Protein AF-T1FLP7-F1 (afdb_monomer_lite)

pLDDT: mean 71.79, std 23.1, range [33.41, 97.56]

Foldseek 3Di:
DPVVVVVQVVVQVVVCVLCVVLVFDWPGKAWDDDDDPDPDDDPDTDIDTDGPPVCVVVQPPCVSDDPPDDDDDDDDPDPPDDDDDDDDDDDDDDDDDDDDDDDDDDDDDDDDDDDDD

Radius of gyration: 30.89 Å; chains: 1; bounding box: 36×58×94 Å

Secondary structure (DSSP, 8-state):
-HHHHHHHHHHHHHHHHHHHHTT---SEEEEEPPPPSSSSPPSS-EEEEE--GGGHHHHH-GGGS-TT-----------S-------------------------------------

Sequence (117 aa):
MTKLFSALRLWGTMIVKHCESKGIKVITCLPVSKKNDTDDPPSFTSFRLCVPAAEFNKVMSPSNWPSSVLIREWIFNKNDKTINNINNQSSNKQPDGATMNKNTDDNFNLNIDPNHG

Organism: Helobdella robusta (NCBI:txid6412)

Structure (mmCIF, N/CA/C/O backbone):
data_AF-T1FLP7-F1
#
_entry.id   AF-T1FLP7-F1
#
loop_
_atom_site.group_PDB
_atom_site.id
_atom_site.type_symbol
_atom_site.label_atom_id
_atom_site.label_alt_id
_atom_site.label_comp_id
_atom_site.label_asym_id
_atom_site.label_entity_id
_atom_site.label_seq_id
_atom_site.pdbx_PDB_ins_code
_atom_site.Cartn_x
_atom_site.Cartn_y
_atom_site.Cartn_z
_atom_site.occupancy
_atom_site.B_iso_or_equiv
_atom_site.auth_seq_id
_atom_site.auth_comp_id
_atom_site.auth_asym_id
_atom_site.auth_atom_id
_atom_site.pdbx_PDB_model_num
ATOM 1 N N . MET A 1 1 ? 16.845 11.082 -17.513 1.00 55.34 1 MET A N 1
ATOM 2 C CA . MET A 1 1 ? 16.648 10.784 -16.073 1.00 55.34 1 MET A CA 1
ATOM 3 C C . MET A 1 1 ? 15.236 11.111 -15.553 1.00 55.34 1 MET A C 1
ATOM 5 O O . MET A 1 1 ? 14.771 10.449 -14.640 1.00 55.34 1 MET A O 1
ATOM 9 N N . THR A 1 2 ? 14.498 12.055 -16.146 1.00 60.50 2 THR A N 1
ATOM 10 C CA . THR A 1 2 ? 13.202 12.575 -15.641 1.00 60.50 2 THR A CA 1
ATOM 11 C C . THR A 1 2 ? 12.013 11.598 -15.695 1.00 60.50 2 THR A C 1
ATOM 13 O O . THR A 1 2 ? 11.098 11.684 -14.876 1.00 60.50 2 THR A O 1
ATOM 16 N N . LYS A 1 3 ? 12.013 10.648 -16.641 1.00 62.34 3 LYS A N 1
ATOM 17 C CA . LYS A 1 3 ? 10.902 9.694 -16.845 1.00 62.34 3 LYS A CA 1
ATOM 18 C C . LYS A 1 3 ? 10.782 8.644 -15.729 1.00 62.34 3 LYS A C 1
ATOM 20 O O . LYS A 1 3 ? 9.679 8.264 -15.360 1.00 62.34 3 LYS A O 1
ATOM 25 N N . LEU A 1 4 ? 11.904 8.217 -15.145 1.00 62.25 4 LEU A N 1
ATOM 26 C CA . LEU A 1 4 ? 11.903 7.229 -14.061 1.00 62.25 4 LEU A CA 1
ATOM 27 C C . LEU A 1 4 ? 11.385 7.835 -12.749 1.00 62.25 4 LEU A C 1
ATOM 29 O O . LEU A 1 4 ? 10.531 7.253 -12.088 1.00 62.25 4 LEU A O 1
ATOM 33 N N . PHE A 1 5 ? 11.844 9.043 -12.408 1.00 62.94 5 PHE A N 1
ATOM 34 C CA . PHE A 1 5 ? 11.380 9.753 -11.213 1.00 62.94 5 PHE A CA 1
ATO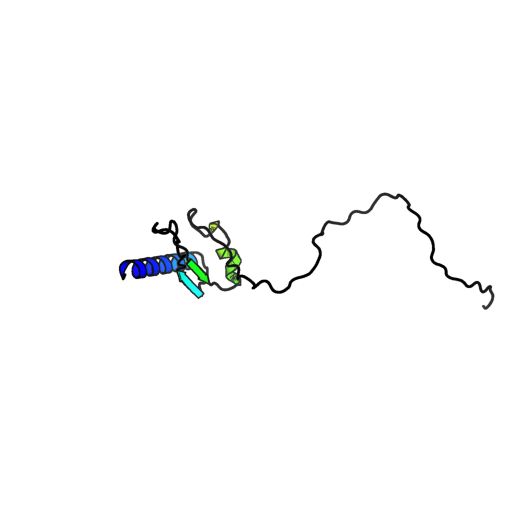M 35 C C . PHE A 1 5 ? 9.889 10.098 -11.275 1.00 62.94 5 PHE A C 1
ATOM 37 O O . PHE A 1 5 ? 9.196 10.012 -10.263 1.00 62.94 5 PHE A O 1
ATOM 44 N N . SER A 1 6 ? 9.377 10.448 -12.458 1.00 66.31 6 SER A N 1
ATOM 45 C CA . SER A 1 6 ? 7.941 10.683 -12.648 1.00 66.31 6 SER A CA 1
ATOM 46 C C . SER A 1 6 ? 7.123 9.394 -12.514 1.00 66.31 6 SER A C 1
ATOM 48 O O . SER A 1 6 ? 6.118 9.408 -11.808 1.00 66.31 6 SER A O 1
ATOM 50 N N . ALA A 1 7 ? 7.572 8.270 -13.083 1.00 71.81 7 ALA A N 1
ATOM 51 C CA . ALA A 1 7 ? 6.895 6.978 -12.932 1.00 71.81 7 ALA A CA 1
ATOM 52 C C . ALA A 1 7 ? 6.855 6.488 -11.470 1.00 71.81 7 ALA A C 1
ATOM 54 O O . ALA A 1 7 ? 5.786 6.145 -10.966 1.00 71.81 7 ALA A O 1
ATOM 55 N N . LEU A 1 8 ? 7.987 6.536 -10.753 1.00 79.19 8 LEU A N 1
ATOM 56 C CA . LEU A 1 8 ? 8.053 6.154 -9.335 1.00 79.19 8 LEU A CA 1
ATOM 57 C C . LEU A 1 8 ? 7.145 7.027 -8.462 1.00 79.19 8 LEU A C 1
ATOM 59 O O . LEU A 1 8 ? 6.490 6.525 -7.547 1.00 79.19 8 LEU A O 1
ATOM 63 N N . ARG A 1 9 ? 7.072 8.330 -8.766 1.00 79.56 9 ARG A N 1
ATOM 64 C CA . ARG A 1 9 ? 6.166 9.256 -8.082 1.00 79.56 9 ARG A CA 1
ATOM 65 C C . ARG A 1 9 ? 4.704 8.882 -8.312 1.00 79.56 9 ARG A C 1
ATOM 67 O O . ARG A 1 9 ? 3.938 8.862 -7.354 1.00 79.56 9 ARG A O 1
ATOM 74 N N . LEU A 1 10 ? 4.315 8.568 -9.548 1.00 85.88 10 LEU A N 1
ATOM 75 C CA . LEU A 1 10 ? 2.942 8.166 -9.865 1.00 85.88 10 LEU A CA 1
ATOM 76 C C . LEU A 1 10 ? 2.556 6.869 -9.146 1.00 85.88 10 LEU A C 1
ATOM 78 O O . LEU A 1 10 ? 1.520 6.824 -8.485 1.00 85.88 10 LEU A O 1
ATOM 82 N N . TRP A 1 11 ? 3.408 5.848 -9.187 1.00 86.75 11 TRP A N 1
ATOM 83 C CA . TRP A 1 11 ? 3.147 4.582 -8.499 1.00 86.75 11 TRP A CA 1
ATOM 84 C C . TRP A 1 11 ? 3.032 4.734 -6.981 1.00 86.75 11 TRP A C 1
ATOM 86 O O . TRP A 1 11 ? 2.113 4.168 -6.390 1.00 86.75 11 TRP A O 1
ATOM 96 N N . GLY A 1 12 ? 3.870 5.568 -6.355 1.00 90.69 12 GLY A N 1
ATOM 97 C CA . GLY A 1 12 ? 3.726 5.891 -4.933 1.00 90.69 12 GLY A CA 1
ATOM 98 C C . GLY A 1 12 ? 2.340 6.459 -4.606 1.00 90.69 12 GLY A C 1
ATOM 99 O O . GLY A 1 12 ? 1.697 6.017 -3.657 1.00 90.69 12 GLY A O 1
ATOM 100 N N . THR A 1 13 ? 1.818 7.374 -5.435 1.00 92.50 13 THR A N 1
ATOM 101 C CA . THR A 1 13 ? 0.466 7.926 -5.224 1.00 92.50 13 THR A CA 1
ATOM 102 C C . THR A 1 13 ? -0.643 6.888 -5.399 1.00 92.50 13 THR A 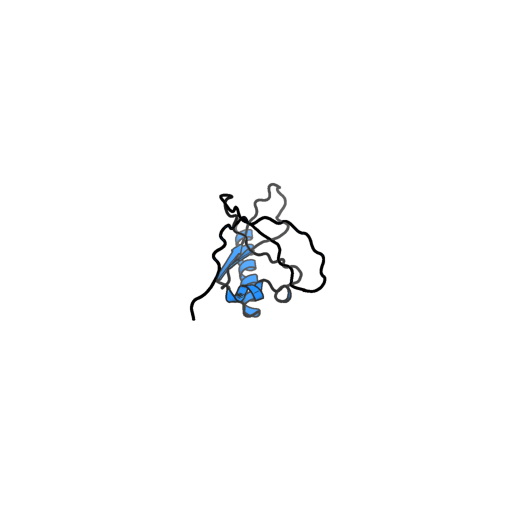C 1
ATOM 104 O O . THR A 1 13 ? -1.646 6.952 -4.693 1.00 92.50 13 THR A O 1
ATOM 107 N N . MET A 1 14 ? -0.471 5.912 -6.299 1.00 94.19 14 MET A N 1
ATOM 108 C CA . MET A 1 14 ? -1.441 4.828 -6.488 1.00 94.19 14 MET A CA 1
ATOM 109 C C . MET A 1 14 ? -1.509 3.916 -5.262 1.00 94.19 14 MET A C 1
ATOM 111 O O . MET A 1 14 ? -2.603 3.565 -4.829 1.00 94.19 14 MET A O 1
ATOM 115 N N . ILE A 1 15 ? -0.358 3.584 -4.670 1.00 95.06 15 ILE A N 1
ATOM 116 C CA . ILE A 1 15 ? -0.290 2.769 -3.450 1.00 95.06 15 ILE A CA 1
ATOM 117 C C . ILE A 1 15 ? -0.970 3.490 -2.281 1.00 95.06 15 ILE A C 1
ATOM 119 O O . ILE A 1 15 ? -1.754 2.874 -1.559 1.00 95.06 15 ILE A O 1
ATOM 123 N N . VAL A 1 16 ? -0.714 4.793 -2.111 1.00 96.38 16 VAL A N 1
ATOM 124 C CA . VAL A 1 16 ? -1.343 5.598 -1.048 1.00 96.38 16 VAL A CA 1
ATOM 125 C C . VAL A 1 16 ? -2.863 5.634 -1.214 1.00 96.38 16 VAL A C 1
ATOM 127 O O . VAL A 1 16 ? -3.576 5.277 -0.281 1.00 96.38 16 VAL A O 1
ATOM 130 N N . LYS A 1 17 ? -3.364 5.955 -2.415 1.00 96.62 17 LYS A N 1
ATOM 131 C CA . LYS A 1 17 ? -4.809 5.970 -2.703 1.00 96.62 17 LYS A CA 1
ATOM 132 C C . LYS A 1 17 ? -5.469 4.611 -2.470 1.00 96.62 17 LYS A C 1
ATOM 134 O O . LYS A 1 17 ? -6.582 4.539 -1.954 1.00 96.62 17 LYS A O 1
ATOM 139 N N . HIS A 1 18 ? -4.784 3.526 -2.837 1.00 96.44 18 HIS A N 1
ATOM 140 C CA . HIS A 1 18 ? -5.261 2.170 -2.572 1.00 96.44 18 HIS A CA 1
ATOM 141 C C . HIS A 1 18 ? -5.408 1.916 -1.068 1.00 96.44 18 HIS A C 1
ATOM 143 O O . HIS A 1 18 ? -6.467 1.472 -0.629 1.00 96.44 18 HIS A O 1
ATOM 149 N N . CYS A 1 19 ? -4.397 2.263 -0.267 1.00 96.62 19 CYS A N 1
ATOM 150 C CA . CYS A 1 19 ? -4.457 2.135 1.193 1.00 96.62 19 CYS A CA 1
ATOM 151 C C . CYS A 1 19 ? -5.617 2.949 1.787 1.00 96.62 19 CYS A C 1
ATOM 153 O O . CYS A 1 19 ? -6.402 2.422 2.576 1.00 96.62 19 CYS A O 1
ATOM 155 N N . GLU A 1 20 ? -5.781 4.200 1.358 1.00 96.06 20 GLU A N 1
ATOM 156 C CA . GLU A 1 20 ? -6.871 5.073 1.809 1.00 96.06 20 GLU A CA 1
ATOM 157 C C . GLU A 1 20 ? -8.249 4.478 1.487 1.00 96.06 20 GLU A C 1
ATOM 159 O O . GLU A 1 20 ? -9.124 4.461 2.352 1.00 96.06 20 GLU A O 1
ATOM 164 N N . SER A 1 21 ? -8.424 3.886 0.298 1.00 96.88 21 SER A N 1
ATOM 165 C CA . SER A 1 21 ? -9.670 3.201 -0.089 1.00 96.88 21 SER A CA 1
ATOM 166 C C . SER A 1 21 ? -10.011 1.989 0.791 1.00 96.88 21 SER A C 1
ATOM 168 O O . SER A 1 21 ? -11.165 1.570 0.860 1.00 96.88 21 SER A O 1
ATOM 170 N N . LYS A 1 22 ? -9.011 1.426 1.482 1.00 96.00 22 LYS A N 1
ATOM 171 C CA . LYS A 1 22 ? -9.152 0.325 2.445 1.00 96.00 22 LYS A CA 1
ATOM 172 C C . LYS A 1 22 ? -9.231 0.810 3.896 1.00 96.00 22 LYS A C 1
ATOM 174 O O . LYS A 1 22 ? -9.228 -0.010 4.811 1.00 96.00 22 LYS A O 1
ATOM 179 N N . GLY A 1 23 ? -9.284 2.124 4.123 1.00 96.31 23 GLY A N 1
ATOM 180 C CA . GLY A 1 23 ? -9.277 2.707 5.464 1.00 96.31 23 GLY A CA 1
ATOM 181 C C . GLY A 1 23 ? -7.954 2.486 6.204 1.00 96.31 23 GLY A C 1
ATOM 182 O O . GLY A 1 23 ? -7.962 2.322 7.425 1.00 96.31 23 GLY A O 1
ATOM 183 N N . ILE A 1 24 ? -6.838 2.431 5.469 1.00 97.50 24 ILE A N 1
ATOM 184 C CA . ILE A 1 24 ? -5.477 2.311 6.000 1.00 97.50 24 ILE A CA 1
ATOM 185 C C . ILE A 1 24 ? -4.816 3.686 5.938 1.00 97.50 24 ILE A C 1
ATOM 187 O O . ILE A 1 24 ? -4.599 4.242 4.860 1.00 97.50 24 ILE A O 1
ATOM 191 N N . LYS A 1 25 ? -4.446 4.227 7.101 1.00 97.12 25 LYS A N 1
ATOM 192 C CA . LYS A 1 25 ? -3.703 5.488 7.183 1.00 97.12 25 LYS A CA 1
ATOM 193 C C . LYS A 1 25 ? -2.230 5.273 6.830 1.00 97.12 25 LYS A C 1
ATOM 195 O O . LYS A 1 25 ? -1.553 4.451 7.444 1.00 97.12 25 LYS A O 1
ATOM 200 N N . VAL A 1 26 ? -1.711 6.069 5.897 1.00 97.06 26 VAL A N 1
ATOM 201 C CA . VAL A 1 26 ? -0.302 6.037 5.477 1.00 97.06 26 VAL A CA 1
ATOM 202 C C . VAL A 1 26 ? 0.451 7.245 6.036 1.00 97.06 26 VAL A C 1
ATOM 204 O O . VAL A 1 26 ? -0.051 8.363 6.005 1.00 97.06 26 VAL A O 1
ATOM 207 N N . ILE A 1 27 ? 1.662 7.020 6.554 1.00 97.06 27 ILE A N 1
ATOM 208 C CA . ILE A 1 27 ? 2.595 8.072 6.987 1.00 97.06 27 ILE A CA 1
ATOM 209 C C . ILE A 1 27 ? 3.500 8.459 5.814 1.00 97.06 27 ILE A C 1
ATOM 211 O O . ILE A 1 27 ? 3.585 9.628 5.453 1.00 97.06 27 ILE A O 1
ATOM 215 N N . THR A 1 28 ? 4.171 7.476 5.201 1.00 95.81 28 THR A N 1
ATOM 216 C CA . THR A 1 28 ? 4.990 7.680 3.994 1.00 95.81 28 THR A CA 1
ATOM 217 C C . THR A 1 28 ? 4.948 6.461 3.072 1.00 95.81 28 THR A C 1
ATOM 219 O O . THR A 1 28 ? 4.751 5.332 3.519 1.00 95.81 28 THR A O 1
ATOM 222 N N . CYS A 1 29 ? 5.158 6.692 1.775 1.00 95.25 29 CYS A N 1
ATOM 223 C CA . CYS A 1 29 ? 5.365 5.657 0.765 1.00 95.25 29 CYS A CA 1
ATOM 224 C C . CYS A 1 29 ? 6.557 6.073 -0.101 1.00 95.25 29 CYS A C 1
ATOM 226 O O . CYS A 1 29 ? 6.495 7.091 -0.791 1.00 95.25 29 CYS A O 1
ATOM 228 N N . LEU A 1 30 ? 7.660 5.329 -0.021 1.00 91.88 30 LEU A N 1
ATOM 229 C CA . LEU A 1 30 ? 8.917 5.684 -0.682 1.00 91.88 30 LEU A CA 1
ATOM 230 C C . LEU A 1 30 ? 9.374 4.552 -1.602 1.00 91.88 30 LEU A C 1
ATOM 232 O O . LEU A 1 30 ? 9.360 3.398 -1.171 1.00 91.88 30 LEU A O 1
ATOM 236 N N . PRO A 1 31 ? 9.794 4.839 -2.845 1.00 90.38 31 PRO A N 1
ATOM 237 C CA . PRO A 1 31 ? 10.343 3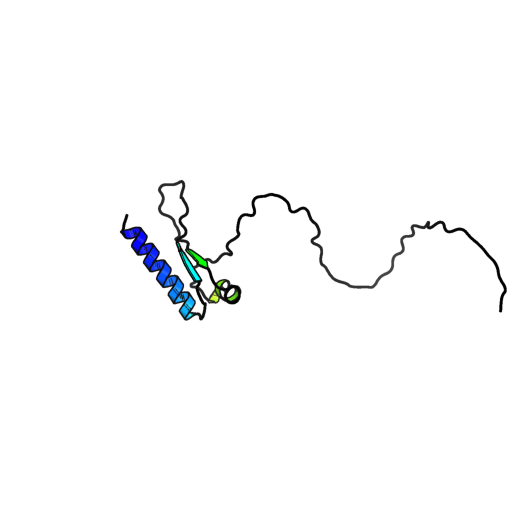.812 -3.719 1.00 90.38 31 PRO A CA 1
ATOM 238 C C . PRO A 1 31 ? 11.634 3.240 -3.123 1.00 90.38 31 PRO A C 1
ATOM 240 O O . PRO A 1 31 ? 12.445 3.965 -2.546 1.00 90.38 31 PRO A O 1
ATOM 243 N N . VAL A 1 32 ? 11.823 1.932 -3.278 1.00 86.88 32 VAL A N 1
ATOM 244 C CA . VAL A 1 32 ? 13.037 1.220 -2.878 1.00 86.88 32 VAL A CA 1
ATOM 245 C C . VAL A 1 32 ? 13.741 0.748 -4.138 1.00 86.88 32 VAL A C 1
ATOM 247 O O . VAL A 1 32 ? 13.244 -0.126 -4.848 1.00 86.88 32 VAL A O 1
ATOM 250 N N . SER A 1 33 ? 14.915 1.314 -4.395 1.00 76.06 33 SER A N 1
ATOM 251 C CA . SER A 1 33 ? 15.802 0.840 -5.451 1.00 76.06 33 SER A CA 1
ATOM 252 C C . SER A 1 33 ? 16.698 -0.257 -4.895 1.00 76.06 33 SER A C 1
ATOM 254 O O . SER A 1 33 ? 17.414 -0.039 -3.917 1.00 76.06 33 SER A O 1
ATOM 256 N N . LYS A 1 34 ? 16.696 -1.425 -5.535 1.00 69.50 34 LYS A N 1
ATOM 257 C CA . LYS A 1 34 ? 17.798 -2.375 -5.395 1.00 69.50 34 LYS A CA 1
ATOM 258 C C . LYS A 1 34 ? 18.822 -2.049 -6.474 1.00 69.50 34 LYS A C 1
ATOM 260 O O . LYS A 1 34 ? 18.442 -1.782 -7.611 1.00 69.50 34 LYS A O 1
ATOM 265 N N . LYS A 1 35 ? 20.104 -2.023 -6.109 1.00 63.94 35 LYS A N 1
ATOM 266 C CA . LYS A 1 35 ? 21.160 -2.108 -7.117 1.00 63.94 35 LYS A CA 1
ATOM 267 C C . LYS A 1 35 ? 21.083 -3.525 -7.673 1.00 63.94 35 LYS A C 1
ATOM 269 O O . LYS A 1 35 ? 21.210 -4.473 -6.904 1.00 63.94 35 LYS A O 1
ATOM 274 N N . ASN A 1 36 ? 20.778 -3.650 -8.956 1.00 62.25 36 ASN A N 1
ATOM 275 C CA . ASN A 1 36 ? 21.019 -4.895 -9.662 1.00 62.25 36 ASN A CA 1
ATOM 276 C C . ASN A 1 36 ? 22.504 -4.882 -10.029 1.00 62.25 36 ASN A C 1
ATOM 278 O O . ASN A 1 36 ? 22.987 -3.875 -10.546 1.00 62.25 36 ASN A O 1
ATOM 282 N N . ASP A 1 37 ? 23.220 -5.964 -9.733 1.00 65.12 37 ASP A N 1
ATOM 283 C CA . ASP A 1 37 ? 24.608 -6.134 -10.187 1.00 65.12 37 ASP A CA 1
ATOM 284 C C . ASP A 1 37 ? 24.673 -6.500 -11.685 1.00 65.12 37 ASP A C 1
ATOM 286 O O . ASP A 1 37 ? 25.753 -6.599 -12.262 1.00 65.12 37 ASP A O 1
ATOM 290 N N . THR A 1 38 ? 23.512 -6.675 -12.325 1.00 67.88 38 THR A N 1
ATOM 291 C CA . THR A 1 38 ? 23.339 -6.897 -13.762 1.00 67.88 38 THR A CA 1
ATOM 292 C C . THR A 1 38 ? 22.660 -5.692 -14.420 1.00 67.88 38 THR A C 1
ATOM 294 O O . THR A 1 38 ? 21.824 -5.031 -13.801 1.00 67.88 38 THR A O 1
ATOM 297 N N . ASP A 1 39 ? 22.976 -5.429 -15.694 1.00 67.06 39 ASP A N 1
ATOM 298 C CA . ASP A 1 39 ? 22.339 -4.385 -16.526 1.00 67.06 39 ASP A CA 1
ATOM 299 C C . ASP A 1 39 ? 20.850 -4.667 -16.833 1.00 67.06 39 ASP A C 1
ATOM 301 O O . ASP A 1 39 ? 20.190 -3.908 -17.551 1.00 67.06 39 ASP A O 1
ATOM 305 N N . ASP A 1 40 ? 20.290 -5.743 -16.278 1.00 64.94 40 ASP A N 1
ATOM 306 C CA . ASP A 1 40 ? 18.894 -6.094 -16.468 1.00 64.94 40 ASP A CA 1
ATOM 307 C C . ASP A 1 40 ? 17.971 -5.109 -15.734 1.00 64.94 40 ASP A C 1
ATOM 309 O O . ASP A 1 40 ? 18.168 -4.797 -14.546 1.00 64.94 40 ASP A O 1
ATOM 313 N N . PRO A 1 41 ? 16.900 -4.641 -16.400 1.00 61.38 41 PRO A N 1
ATOM 314 C CA . PRO A 1 41 ? 15.897 -3.825 -15.746 1.00 61.38 41 PRO A CA 1
ATOM 315 C C . PRO A 1 41 ? 15.281 -4.592 -14.564 1.00 61.38 41 PRO A C 1
ATOM 317 O O . PRO A 1 41 ? 15.042 -5.799 -14.654 1.00 61.38 41 PRO A O 1
ATOM 320 N N . PRO A 1 42 ? 15.000 -3.914 -13.436 1.00 64.44 42 PRO A N 1
ATOM 321 C CA . PRO A 1 42 ? 14.441 -4.569 -12.264 1.00 64.44 42 PRO A CA 1
ATOM 322 C C . PRO A 1 42 ? 13.102 -5.227 -12.604 1.00 64.44 42 PRO A C 1
ATOM 324 O O . PRO A 1 42 ? 12.174 -4.572 -13.075 1.00 64.44 42 PRO A O 1
ATOM 327 N N . SER A 1 43 ? 12.999 -6.525 -12.314 1.00 67.81 43 SER A N 1
ATOM 328 C CA . SER A 1 43 ? 11.804 -7.339 -12.566 1.00 67.81 43 SER A CA 1
ATOM 329 C C . SER A 1 43 ? 10.588 -6.902 -11.746 1.00 67.81 43 SER A C 1
ATOM 331 O O . SER A 1 43 ? 9.452 -7.162 -12.134 1.00 67.81 43 SER A O 1
ATOM 333 N N . PHE A 1 44 ? 10.809 -6.198 -10.632 1.00 70.38 44 PHE A N 1
ATOM 334 C CA . PHE A 1 44 ? 9.755 -5.682 -9.765 1.00 70.38 44 PHE A CA 1
ATOM 335 C C . PHE A 1 44 ? 10.112 -4.302 -9.231 1.00 70.38 44 PHE A C 1
ATOM 337 O O . PHE A 1 44 ? 11.262 -4.025 -8.889 1.00 70.38 44 PHE A O 1
ATOM 344 N N . THR A 1 45 ? 9.095 -3.458 -9.063 1.00 84.81 45 THR A N 1
ATOM 345 C CA . THR A 1 45 ? 9.246 -2.205 -8.318 1.00 84.81 45 THR A CA 1
ATOM 346 C C . THR A 1 45 ? 8.814 -2.412 -6.876 1.00 84.81 45 THR A C 1
ATOM 348 O O . THR A 1 45 ? 7.741 -2.947 -6.616 1.00 84.81 45 THR A O 1
ATOM 351 N N . SER A 1 46 ? 9.657 -2.000 -5.932 1.00 89.44 46 SER A N 1
ATOM 352 C CA . SER A 1 46 ? 9.393 -2.117 -4.497 1.00 89.44 46 SER A CA 1
ATOM 353 C C . SER A 1 46 ? 9.174 -0.745 -3.868 1.00 89.44 46 SER A C 1
ATOM 355 O O . SER A 1 46 ? 9.791 0.238 -4.275 1.00 89.44 46 SER A O 1
ATOM 357 N N . PHE A 1 47 ? 8.327 -0.688 -2.843 1.00 93.62 47 PHE A N 1
ATOM 358 C CA . PHE A 1 47 ? 8.070 0.518 -2.059 1.00 93.62 47 PHE A CA 1
ATOM 359 C C . PHE A 1 47 ? 8.124 0.191 -0.568 1.00 93.62 47 PHE A C 1
ATOM 361 O O . PHE A 1 47 ? 7.657 -0.861 -0.137 1.00 93.62 47 PHE A O 1
ATOM 368 N N . ARG A 1 48 ? 8.670 1.113 0.227 1.00 94.19 48 ARG A N 1
ATOM 369 C CA . ARG A 1 48 ? 8.574 1.093 1.683 1.00 94.19 48 ARG A CA 1
ATOM 370 C C . ARG A 1 48 ? 7.347 1.891 2.088 1.00 94.19 48 ARG A C 1
ATOM 372 O O . ARG A 1 48 ? 7.291 3.099 1.855 1.00 94.19 48 ARG A O 1
ATOM 379 N N . LEU A 1 49 ? 6.389 1.206 2.697 1.00 96.00 49 LEU A N 1
ATOM 380 C CA . LEU A 1 49 ? 5.182 1.801 3.249 1.00 96.00 49 LEU A CA 1
ATOM 381 C C . LEU A 1 49 ? 5.340 1.937 4.766 1.00 96.00 49 LEU A C 1
ATOM 383 O O . LEU A 1 49 ? 5.569 0.947 5.456 1.00 96.00 49 LEU A O 1
ATOM 387 N N . CYS A 1 50 ? 5.224 3.153 5.289 1.00 96.12 50 CYS A N 1
ATOM 388 C CA . CYS A 1 50 ? 5.185 3.408 6.725 1.00 96.12 50 CYS A CA 1
ATOM 389 C C . CYS A 1 50 ? 3.748 3.737 7.128 1.00 96.12 50 CYS A C 1
ATOM 391 O O . CYS A 1 50 ? 3.145 4.653 6.566 1.00 96.12 50 CYS A O 1
ATOM 393 N N . VAL A 1 51 ? 3.219 3.019 8.115 1.00 96.88 51 VAL A N 1
ATOM 394 C CA . VAL A 1 51 ? 1.855 3.179 8.640 1.00 96.88 51 VAL A CA 1
ATOM 395 C C . VAL A 1 51 ? 1.882 3.249 10.170 1.00 96.88 51 VAL A C 1
ATOM 397 O O . VAL A 1 51 ? 2.865 2.813 10.775 1.00 96.88 51 VAL A O 1
ATOM 400 N N . PRO A 1 52 ? 0.836 3.780 10.828 1.00 97.56 52 PRO A N 1
ATOM 401 C CA . PRO A 1 52 ? 0.676 3.631 12.271 1.00 97.56 52 PRO A CA 1
ATOM 402 C C . PRO A 1 52 ? 0.606 2.150 12.666 1.00 97.56 52 PRO A C 1
ATOM 404 O O . PRO A 1 52 ? 0.041 1.343 11.930 1.00 97.56 52 PRO A O 1
ATOM 407 N N . ALA A 1 53 ? 1.103 1.797 13.854 1.00 95.88 53 ALA A N 1
ATOM 408 C CA . ALA A 1 53 ? 1.120 0.406 14.328 1.00 95.88 53 ALA A CA 1
ATOM 409 C C . ALA A 1 53 ? -0.273 -0.257 14.323 1.00 95.88 53 ALA A C 1
ATOM 411 O O . ALA A 1 53 ? -0.394 -1.434 13.996 1.00 95.88 53 ALA A O 1
ATOM 412 N N . ALA A 1 54 ? -1.331 0.513 14.600 1.00 97.50 54 ALA A N 1
ATOM 413 C CA . ALA A 1 54 ? -2.716 0.036 14.569 1.00 97.50 54 ALA A CA 1
ATOM 414 C C . ALA A 1 54 ? -3.169 -0.471 13.183 1.00 97.50 54 ALA A C 1
ATOM 416 O O . ALA A 1 54 ? -4.083 -1.286 13.089 1.00 97.50 54 ALA A O 1
ATOM 417 N N . GLU A 1 55 ? -2.525 -0.016 12.106 1.00 97.06 55 GLU A N 1
ATOM 418 C CA . GLU A 1 55 ? -2.855 -0.399 10.731 1.00 97.06 55 GLU A CA 1
ATOM 419 C C . GLU A 1 55 ? -2.063 -1.619 10.238 1.00 97.06 55 GLU A C 1
ATOM 421 O O . GLU A 1 55 ? -2.354 -2.146 9.164 1.00 97.06 55 GLU A O 1
ATOM 426 N N . PHE A 1 56 ? -1.082 -2.101 11.013 1.00 95.06 56 PHE A N 1
ATOM 427 C CA . PHE A 1 56 ? -0.175 -3.179 10.608 1.00 95.06 56 PHE A CA 1
ATOM 428 C C . PHE A 1 56 ? -0.923 -4.436 10.149 1.00 95.06 56 PHE A C 1
ATOM 430 O O . PHE A 1 56 ? -0.692 -4.925 9.045 1.00 95.06 56 PHE A O 1
ATOM 437 N N . ASN A 1 57 ? -1.880 -4.912 10.949 1.00 96.25 57 ASN A N 1
ATOM 438 C CA . ASN A 1 57 ? -2.649 -6.119 10.630 1.00 96.25 57 ASN A CA 1
ATOM 439 C C . ASN A 1 57 ? -3.469 -5.962 9.342 1.00 96.25 57 ASN A C 1
ATOM 441 O O . ASN A 1 57 ? -3.599 -6.911 8.571 1.00 96.25 57 ASN A O 1
ATOM 445 N N . LYS A 1 58 ? -3.989 -4.758 9.064 1.00 96.50 58 LYS A N 1
ATOM 446 C CA . LYS A 1 58 ? -4.708 -4.494 7.811 1.00 96.50 58 LYS A CA 1
ATOM 447 C C . LYS A 1 58 ? -3.754 -4.496 6.622 1.00 96.50 58 LYS A C 1
ATOM 449 O O . LYS A 1 58 ? -4.087 -5.074 5.592 1.00 96.50 58 LYS A O 1
ATOM 454 N N . VAL A 1 59 ? -2.578 -3.884 6.758 1.00 96.50 59 VAL A N 1
ATOM 455 C CA . VAL A 1 59 ? -1.554 -3.884 5.702 1.00 96.50 59 VAL A CA 1
ATOM 456 C C . VAL A 1 59 ? -1.076 -5.301 5.404 1.00 96.50 59 VAL A C 1
ATOM 458 O O . VAL A 1 59 ? -0.950 -5.647 4.235 1.00 96.50 59 VAL A O 1
ATOM 461 N N . MET A 1 60 ? -0.864 -6.127 6.429 1.00 96.00 60 MET A N 1
ATOM 462 C CA . MET A 1 60 ? -0.401 -7.509 6.268 1.00 96.00 60 MET A CA 1
ATOM 463 C C . MET A 1 60 ? -1.483 -8.473 5.774 1.00 96.00 60 MET A C 1
ATOM 465 O O . MET A 1 60 ? -1.144 -9.565 5.325 1.00 96.00 60 MET A O 1
ATOM 469 N N . SER A 1 61 ? -2.765 -8.095 5.820 1.00 95.62 61 SER A N 1
ATOM 470 C CA . SER A 1 61 ? -3.848 -8.938 5.310 1.00 95.62 61 SER A CA 1
ATOM 471 C C . SER A 1 61 ? -3.810 -9.011 3.777 1.00 95.62 61 SER A C 1
ATOM 473 O O . SER A 1 61 ? -4.072 -7.996 3.121 1.00 95.62 61 SER A O 1
ATOM 475 N N . PRO A 1 62 ? -3.570 -10.191 3.167 1.00 93.81 62 PRO A N 1
ATOM 476 C CA . PRO A 1 62 ? -3.464 -10.318 1.711 1.00 93.81 62 PRO A CA 1
ATOM 477 C C . PRO A 1 62 ? -4.735 -9.890 0.968 1.00 93.81 62 PRO A C 1
ATOM 479 O O . PRO A 1 62 ? -4.660 -9.382 -0.145 1.00 93.81 62 PRO A O 1
ATOM 482 N N . SER A 1 63 ? -5.907 -10.024 1.599 1.00 94.69 63 SER A N 1
ATOM 483 C CA . SER A 1 63 ? -7.202 -9.646 1.014 1.00 94.69 63 SER A CA 1
ATOM 484 C C . SER A 1 63 ? -7.345 -8.145 0.741 1.00 94.69 63 SER A C 1
ATOM 486 O O . SER A 1 63 ? -8.218 -7.731 -0.022 1.00 94.69 63 SER A O 1
ATOM 488 N N . ASN A 1 64 ? -6.515 -7.312 1.374 1.00 95.50 64 ASN A N 1
ATOM 489 C CA . ASN A 1 64 ? -6.523 -5.872 1.150 1.00 95.50 64 ASN A CA 1
ATOM 490 C C . ASN A 1 64 ? -5.751 -5.468 -0.104 1.00 95.50 64 ASN A C 1
ATOM 492 O O . ASN A 1 64 ? -5.781 -4.290 -0.454 1.00 95.50 64 ASN A O 1
ATOM 496 N N . TRP A 1 65 ? -5.118 -6.410 -0.807 1.00 95.12 65 TRP A N 1
ATOM 497 C CA . TRP A 1 65 ? -4.215 -6.131 -1.916 1.00 95.12 65 TRP A CA 1
ATOM 498 C C . TRP A 1 65 ? -4.562 -6.925 -3.177 1.00 95.12 65 TRP A C 1
ATOM 500 O O . TRP A 1 65 ? -5.140 -8.008 -3.093 1.00 95.12 65 TRP A O 1
ATOM 510 N N . PRO A 1 66 ? -4.221 -6.401 -4.368 1.00 93.50 66 PRO A N 1
ATOM 511 C CA . PRO A 1 66 ? -4.270 -7.184 -5.597 1.00 93.50 66 PRO A CA 1
ATOM 512 C C . PRO A 1 66 ? -3.365 -8.420 -5.507 1.00 93.50 66 PRO A C 1
ATOM 514 O O . PRO A 1 66 ? -2.304 -8.368 -4.889 1.00 93.50 66 PRO A O 1
ATOM 517 N N . SER A 1 67 ? -3.730 -9.502 -6.199 1.00 92.88 67 SER A N 1
ATOM 518 C CA . SER A 1 67 ? -2.994 -10.779 -6.180 1.00 92.88 67 SER A CA 1
ATOM 519 C C . SER A 1 67 ? -1.540 -10.683 -6.658 1.00 92.88 67 SER A C 1
ATOM 521 O O . SER A 1 67 ? -0.718 -11.525 -6.311 1.00 92.88 67 SER A O 1
ATOM 523 N N . SER A 1 68 ? -1.203 -9.655 -7.439 1.00 90.69 68 SER A N 1
ATOM 524 C CA . SER A 1 68 ? 0.153 -9.392 -7.926 1.00 90.69 68 SER A CA 1
ATOM 525 C C . SER A 1 68 ? 1.046 -8.658 -6.917 1.00 90.69 68 SER A C 1
ATOM 527 O O . SER A 1 68 ? 2.210 -8.393 -7.219 1.00 90.69 68 SER A O 1
ATOM 529 N N . VAL A 1 69 ? 0.519 -8.263 -5.753 1.00 92.12 69 VAL A N 1
ATOM 530 C CA . VAL A 1 69 ? 1.263 -7.518 -4.731 1.00 92.12 69 VAL A CA 1
ATOM 531 C C . VAL A 1 69 ? 1.760 -8.471 -3.652 1.00 92.12 69 VAL A C 1
ATOM 533 O O . VAL A 1 69 ? 0.990 -9.192 -3.026 1.00 92.12 69 VAL A O 1
ATOM 536 N N . LEU A 1 70 ? 3.067 -8.425 -3.400 1.00 92.31 70 LEU A N 1
ATOM 537 C CA . LEU A 1 70 ? 3.702 -9.127 -2.292 1.00 92.31 70 LEU A CA 1
ATOM 538 C C . LEU A 1 70 ? 4.021 -8.142 -1.172 1.00 92.31 70 LEU A C 1
ATOM 540 O O . LEU A 1 70 ? 4.607 -7.086 -1.416 1.00 92.31 70 LEU A O 1
ATOM 544 N N . ILE A 1 71 ? 3.688 -8.520 0.060 1.00 93.94 71 ILE A N 1
ATOM 545 C CA . ILE A 1 71 ? 3.913 -7.703 1.256 1.00 93.94 71 ILE A CA 1
ATOM 546 C C . ILE A 1 71 ? 4.792 -8.469 2.210 1.00 93.94 71 ILE A C 1
ATOM 548 O O . ILE A 1 71 ? 4.635 -9.675 2.392 1.00 93.94 71 ILE A O 1
ATOM 552 N N . ARG A 1 72 ? 5.757 -7.761 2.784 1.00 93.25 72 ARG A N 1
ATOM 553 C CA . ARG A 1 72 ? 6.699 -8.310 3.747 1.00 93.25 72 ARG A CA 1
ATOM 554 C C . ARG A 1 72 ? 6.939 -7.284 4.836 1.00 93.25 72 ARG A C 1
ATOM 556 O O . ARG A 1 72 ? 6.966 -6.082 4.564 1.00 93.25 72 ARG A O 1
ATOM 563 N N . GLU A 1 73 ? 7.127 -7.773 6.052 1.00 93.44 73 GLU A N 1
ATOM 564 C CA . GLU A 1 73 ? 7.602 -6.946 7.151 1.00 93.44 73 GLU A CA 1
ATOM 565 C C . GLU A 1 73 ? 9.010 -6.430 6.848 1.00 93.44 73 GLU A C 1
ATOM 567 O O . GLU A 1 73 ? 9.857 -7.148 6.307 1.00 93.44 73 GLU A O 1
ATOM 572 N N . TRP A 1 74 ? 9.256 -5.162 7.177 1.00 90.19 74 TRP A N 1
ATOM 573 C CA . TRP A 1 74 ? 10.586 -4.590 7.059 1.00 90.19 74 TRP A CA 1
ATOM 574 C C . TRP A 1 74 ? 11.412 -4.960 8.287 1.00 90.19 74 TRP A C 1
ATOM 576 O O . TRP A 1 74 ? 11.220 -4.405 9.368 1.00 90.19 74 TRP A O 1
ATOM 586 N N . ILE A 1 75 ? 12.355 -5.879 8.108 1.00 86.75 75 ILE A N 1
ATOM 587 C CA . ILE A 1 75 ? 13.273 -6.286 9.167 1.00 86.75 75 ILE A CA 1
ATOM 588 C C . ILE A 1 75 ? 14.474 -5.343 9.135 1.00 86.75 75 ILE A C 1
ATOM 590 O O . ILE A 1 75 ? 15.209 -5.278 8.150 1.00 86.75 75 ILE A O 1
ATOM 594 N N . PHE A 1 76 ? 14.677 -4.592 10.214 1.00 81.44 76 PHE A N 1
ATOM 595 C CA . PHE A 1 76 ? 15.930 -3.873 10.409 1.00 81.44 76 PHE A CA 1
ATOM 596 C C . PHE A 1 76 ? 17.011 -4.896 10.740 1.00 81.44 76 PHE A C 1
ATOM 598 O O . PHE A 1 76 ? 16.882 -5.617 11.732 1.00 81.44 76 PHE A O 1
ATOM 605 N N . ASN A 1 77 ? 18.070 -4.959 9.931 1.00 83.19 77 ASN A N 1
ATOM 606 C CA . ASN A 1 77 ? 19.246 -5.738 10.296 1.00 83.19 77 ASN A CA 1
ATOM 607 C C . ASN A 1 77 ? 19.750 -5.207 11.639 1.00 83.19 77 ASN A C 1
ATOM 609 O O . ASN A 1 77 ? 20.210 -4.069 11.736 1.00 83.19 77 ASN A O 1
ATOM 613 N N . LYS A 1 78 ? 19.629 -6.024 12.684 1.00 67.88 78 LYS A N 1
ATOM 614 C CA . LYS A 1 78 ? 20.363 -5.800 13.920 1.00 67.88 78 LYS A CA 1
ATOM 615 C C . LYS A 1 78 ? 21.791 -6.201 13.603 1.00 67.88 78 LYS A C 1
ATOM 617 O O . LYS A 1 78 ? 22.034 -7.337 13.226 1.00 67.88 78 LYS A O 1
ATOM 622 N N . ASN A 1 79 ? 22.715 -5.259 13.686 1.00 65.50 79 ASN A N 1
ATOM 623 C CA . ASN A 1 79 ? 24.141 -5.545 13.635 1.00 65.50 79 ASN A CA 1
ATOM 624 C C . ASN A 1 79 ? 24.391 -6.663 14.662 1.00 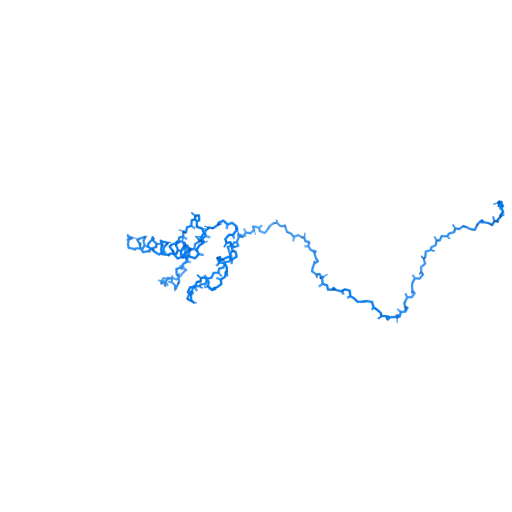65.50 79 ASN A C 1
ATOM 626 O O . ASN A 1 79 ? 24.006 -6.489 15.819 1.00 65.50 79 ASN A O 1
ATOM 630 N N . ASP A 1 80 ? 24.971 -7.790 14.246 1.00 57.59 80 ASP A N 1
ATOM 631 C CA . ASP A 1 80 ? 25.196 -8.967 15.089 1.00 57.59 80 ASP A CA 1
ATOM 632 C C . ASP A 1 80 ? 26.144 -8.644 16.251 1.00 57.59 80 ASP A C 1
ATOM 634 O O . ASP A 1 80 ? 27.349 -8.877 16.194 1.00 57.59 80 ASP A O 1
ATOM 638 N N . LYS A 1 81 ? 25.607 -8.070 17.325 1.00 57.09 81 LYS A N 1
ATOM 639 C CA . LYS A 1 81 ? 26.235 -8.035 18.641 1.00 57.09 81 LYS A CA 1
ATOM 640 C C . LYS A 1 81 ? 25.171 -8.348 19.684 1.00 57.09 81 LYS A C 1
ATOM 642 O O . LYS A 1 81 ? 24.446 -7.474 20.147 1.00 57.09 81 LYS A O 1
ATOM 647 N N . THR A 1 82 ? 25.155 -9.635 20.028 1.00 48.56 82 THR A N 1
ATOM 648 C CA . THR A 1 82 ? 24.648 -10.213 21.277 1.00 48.56 82 THR A CA 1
ATOM 649 C C . THR A 1 82 ? 23.137 -10.434 21.373 1.00 48.56 82 THR A C 1
ATOM 651 O O . THR A 1 82 ? 22.408 -9.546 21.793 1.00 48.56 82 THR A O 1
ATOM 654 N N . ILE A 1 83 ? 22.701 -11.681 21.146 1.00 48.75 83 ILE A N 1
ATOM 655 C CA . ILE A 1 83 ? 21.680 -12.337 21.984 1.00 48.75 83 ILE A CA 1
ATOM 656 C C . ILE A 1 83 ? 22.099 -13.806 22.186 1.00 48.75 83 ILE A C 1
ATOM 658 O O . ILE A 1 83 ? 21.806 -14.674 21.368 1.00 48.75 83 ILE A O 1
ATOM 662 N N . ASN A 1 84 ? 22.780 -14.075 23.302 1.00 48.41 84 ASN A N 1
ATOM 663 C CA . ASN A 1 84 ? 22.628 -15.343 24.011 1.00 48.41 84 ASN A CA 1
ATOM 664 C C . ASN A 1 84 ? 21.294 -15.263 24.767 1.00 48.41 84 ASN A C 1
ATOM 666 O O . ASN A 1 84 ? 21.139 -14.329 25.551 1.00 48.41 84 ASN A O 1
ATOM 670 N N . ASN A 1 85 ? 20.360 -16.187 24.514 1.00 43.56 85 ASN A N 1
ATOM 671 C CA . ASN A 1 85 ? 19.517 -16.889 25.505 1.00 43.56 85 ASN A CA 1
ATOM 672 C C . ASN A 1 85 ? 18.307 -17.556 24.823 1.00 43.56 85 ASN A C 1
ATOM 674 O O . ASN A 1 85 ? 17.577 -16.910 24.083 1.00 43.56 85 ASN A O 1
ATOM 678 N N . ILE A 1 86 ? 18.212 -18.889 24.881 1.00 49.28 86 ILE A N 1
ATOM 679 C CA . ILE A 1 86 ? 17.523 -19.703 25.910 1.00 49.28 86 ILE A CA 1
ATOM 680 C C . ILE A 1 86 ? 16.024 -19.888 25.586 1.00 49.28 86 ILE A C 1
ATOM 682 O O . ILE A 1 86 ? 15.216 -18.974 25.697 1.00 49.28 86 ILE A O 1
ATOM 686 N N . ASN A 1 87 ? 15.720 -21.152 25.270 1.00 41.03 87 ASN A N 1
ATOM 687 C CA . ASN A 1 87 ? 14.483 -21.915 25.473 1.00 41.03 87 ASN A CA 1
ATOM 688 C C . ASN A 1 87 ? 13.261 -21.647 24.581 1.00 41.03 87 ASN A C 1
ATOM 690 O O . ASN A 1 87 ? 12.330 -20.938 24.950 1.00 41.03 87 ASN A O 1
ATOM 694 N N . ASN A 1 88 ? 13.182 -22.426 23.497 1.00 42.62 88 ASN A N 1
ATOM 695 C CA . ASN A 1 88 ? 11.916 -22.972 23.013 1.00 42.62 88 ASN A CA 1
ATOM 696 C C . ASN A 1 88 ? 11.710 -24.371 23.608 1.00 42.62 88 ASN A C 1
ATOM 698 O O . ASN A 1 88 ? 12.311 -25.329 23.132 1.00 42.62 88 ASN A O 1
ATOM 702 N N . GLN A 1 89 ? 10.815 -24.498 24.587 1.00 40.03 89 GLN A N 1
ATOM 703 C CA . GLN A 1 89 ? 9.901 -25.640 24.628 1.00 40.03 89 GLN A CA 1
ATOM 704 C C . GLN A 1 89 ? 8.674 -25.282 25.471 1.00 40.03 89 GLN A C 1
ATOM 706 O O . GLN A 1 89 ? 8.704 -25.286 26.698 1.00 40.03 89 GLN A O 1
ATOM 711 N N . SER A 1 90 ? 7.587 -24.939 24.781 1.00 44.19 90 SER A N 1
ATOM 712 C CA . SER A 1 90 ? 6.238 -24.991 25.333 1.00 44.19 90 SER A CA 1
ATOM 713 C C . SER A 1 90 ? 5.566 -26.234 24.769 1.00 44.19 90 SER A C 1
ATOM 715 O O . SER A 1 90 ? 5.390 -26.334 23.556 1.00 44.19 90 SER A O 1
ATOM 717 N N . SER A 1 91 ? 5.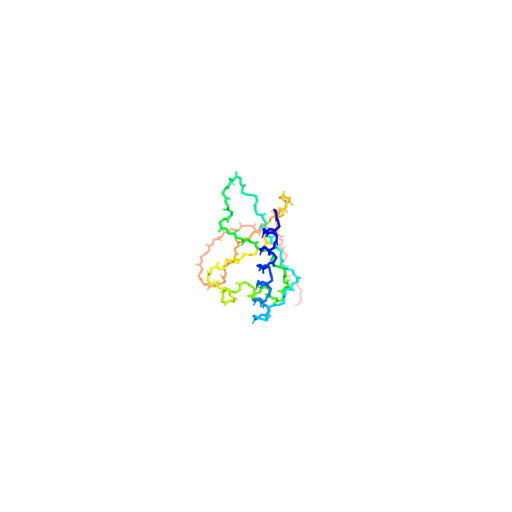181 -27.159 25.646 1.00 38.62 91 SER A N 1
ATOM 718 C CA . SER A 1 91 ? 4.053 -28.058 25.407 1.00 38.62 91 SER A CA 1
ATOM 719 C C . SER A 1 91 ? 3.580 -28.674 26.727 1.00 38.62 91 SER A C 1
ATOM 721 O O . SER A 1 91 ? 4.204 -29.580 27.260 1.00 38.62 91 SER A O 1
ATOM 723 N N . ASN A 1 92 ? 2.477 -28.106 27.219 1.00 39.91 92 ASN A N 1
ATOM 724 C CA . ASN A 1 92 ? 1.272 -28.741 27.763 1.00 39.91 92 ASN A CA 1
ATOM 725 C C . ASN A 1 92 ? 1.362 -29.840 28.845 1.00 39.91 92 ASN A C 1
ATOM 727 O O . ASN A 1 92 ? 1.945 -30.902 28.677 1.00 39.91 92 ASN A O 1
ATOM 731 N N . LYS A 1 93 ? 0.607 -29.583 29.925 1.00 38.03 93 LYS A N 1
ATOM 732 C CA . LYS A 1 93 ? 0.176 -30.516 30.976 1.00 38.03 93 LYS A CA 1
ATOM 733 C C . LYS A 1 93 ? -0.608 -31.720 30.423 1.00 38.03 93 LYS A C 1
ATOM 735 O O . LYS A 1 93 ? -1.578 -31.512 29.701 1.00 38.03 93 LYS A O 1
ATOM 740 N N . GLN A 1 94 ? -0.318 -32.911 30.952 1.00 35.09 94 GLN A N 1
ATOM 741 C CA . GLN A 1 94 ? -1.300 -33.933 31.357 1.00 35.09 94 GLN A CA 1
ATOM 742 C C . GLN A 1 94 ? -0.700 -34.776 32.508 1.00 35.09 94 GLN A C 1
ATOM 744 O O . GLN A 1 94 ? 0.463 -35.163 32.398 1.00 35.09 94 GLN A O 1
ATOM 749 N N . PRO A 1 95 ? -1.429 -35.032 33.614 1.00 44.03 95 PRO A N 1
ATOM 750 C CA . PRO A 1 95 ? -1.054 -36.026 34.616 1.00 44.03 95 PRO A CA 1
ATOM 751 C C . PRO A 1 95 ? -1.689 -37.387 34.284 1.00 44.03 95 PRO A C 1
ATOM 753 O O . PRO A 1 95 ? -2.796 -37.418 33.756 1.00 44.03 95 PRO A O 1
ATOM 756 N N . ASP A 1 96 ? -0.956 -38.471 34.558 1.00 34.91 96 ASP A N 1
ATOM 757 C CA . ASP A 1 96 ? -1.420 -39.780 35.067 1.00 34.91 96 ASP A CA 1
ATOM 758 C C . ASP A 1 96 ? -0.470 -40.901 34.611 1.00 34.91 96 ASP A C 1
ATOM 760 O O . ASP A 1 96 ? -0.247 -41.106 33.421 1.00 34.91 96 ASP A O 1
ATOM 764 N N . GLY A 1 97 ? 0.073 -41.656 35.574 1.00 33.75 97 GLY A N 1
ATOM 765 C CA . GLY A 1 97 ? 0.781 -42.915 35.313 1.00 33.75 97 GLY A CA 1
ATOM 766 C C . GLY A 1 97 ? 2.147 -43.022 35.986 1.00 33.75 97 GLY A C 1
ATOM 767 O O . GLY A 1 97 ? 3.159 -42.572 35.462 1.00 33.75 97 GLY A O 1
ATOM 768 N N . ALA A 1 98 ? 2.165 -43.648 37.160 1.00 38.50 98 ALA A N 1
ATOM 769 C CA . ALA A 1 98 ? 3.344 -43.963 37.956 1.00 38.50 98 ALA A CA 1
ATOM 770 C C . ALA A 1 98 ? 4.410 -44.777 37.201 1.00 38.50 98 ALA A C 1
ATOM 772 O O . ALA A 1 98 ? 4.084 -45.777 36.572 1.00 38.50 98 ALA A O 1
ATOM 773 N N . THR A 1 99 ? 5.692 -44.451 37.398 1.00 36.84 99 THR A N 1
ATOM 774 C CA . THR A 1 99 ? 6.760 -45.445 37.621 1.00 36.84 99 THR A CA 1
ATOM 775 C C . THR A 1 99 ? 7.906 -44.785 38.395 1.00 36.84 99 THR A C 1
ATOM 777 O O . THR A 1 99 ? 8.420 -43.740 38.006 1.00 36.84 99 THR A O 1
ATOM 780 N N . MET A 1 100 ? 8.259 -45.393 39.528 1.00 33.41 100 MET A N 1
ATOM 781 C CA . MET A 1 100 ? 9.334 -44.994 40.436 1.00 33.41 100 MET A CA 1
ATOM 782 C C . MET A 1 100 ? 10.702 -44.981 39.744 1.00 33.41 100 MET A C 1
ATOM 784 O O . MET A 1 100 ? 11.060 -45.952 39.081 1.00 33.41 100 MET A O 1
ATOM 788 N N . ASN A 1 101 ? 11.533 -43.982 40.043 1.00 40.00 101 ASN A N 1
ATOM 789 C CA . ASN A 1 101 ? 12.969 -44.221 40.146 1.00 40.00 101 ASN A CA 1
ATOM 790 C C . ASN A 1 101 ? 13.538 -43.469 41.355 1.00 40.00 101 ASN A C 1
ATOM 792 O O . ASN A 1 101 ? 13.395 -42.255 41.482 1.00 40.00 101 ASN A O 1
ATOM 796 N N . LYS A 1 102 ? 14.103 -44.260 42.266 1.00 39.72 102 LYS A N 1
ATOM 797 C CA . LYS A 1 102 ? 14.733 -43.868 43.522 1.00 39.72 102 LYS A CA 1
ATOM 798 C C . LYS A 1 102 ? 16.102 -43.274 43.214 1.00 39.72 102 LYS A C 1
ATOM 800 O O . LYS A 1 102 ? 16.885 -43.934 42.549 1.00 39.72 102 LYS A O 1
ATOM 805 N N . ASN A 1 103 ? 16.400 -42.112 43.778 1.00 37.34 103 ASN A N 1
ATOM 806 C CA . ASN A 1 103 ? 17.758 -41.736 44.161 1.00 37.34 103 ASN A CA 1
ATOM 807 C C . ASN A 1 103 ? 17.661 -40.928 45.460 1.00 37.34 103 ASN A C 1
ATOM 809 O O . ASN A 1 103 ? 17.436 -39.722 45.454 1.00 37.34 103 ASN A O 1
ATOM 813 N N . THR A 1 104 ? 17.730 -41.671 46.561 1.00 36.16 104 THR A N 1
ATOM 814 C CA . THR A 1 104 ? 18.170 -41.259 47.902 1.00 36.16 104 THR A CA 1
ATOM 815 C C . THR A 1 104 ? 19.586 -40.658 47.750 1.00 36.16 104 THR A C 1
ATOM 817 O O . THR A 1 104 ? 20.339 -41.122 46.901 1.00 36.16 104 THR A O 1
ATOM 820 N N . ASP A 1 105 ? 19.966 -39.538 48.364 1.00 43.09 105 ASP A N 1
ATOM 821 C CA . ASP A 1 105 ? 20.338 -39.434 49.776 1.00 43.09 105 ASP A CA 1
ATOM 822 C C . ASP A 1 105 ? 20.403 -37.953 50.208 1.00 43.09 105 ASP A C 1
ATOM 824 O O . ASP A 1 105 ? 21.356 -37.248 49.875 1.00 43.09 105 ASP A O 1
ATOM 828 N N . ASP A 1 106 ? 19.430 -37.495 51.002 1.00 41.53 106 ASP A N 1
ATOM 829 C CA . ASP A 1 106 ? 19.582 -36.299 51.837 1.00 41.53 106 ASP A CA 1
ATOM 830 C C . ASP A 1 106 ? 19.979 -36.748 53.249 1.00 41.53 106 ASP A C 1
ATOM 832 O O . ASP A 1 106 ? 19.208 -37.373 53.980 1.00 41.53 106 ASP A O 1
ATOM 836 N N . ASN A 1 107 ? 21.219 -36.443 53.622 1.00 43.38 107 ASN A N 1
ATOM 837 C CA . ASN A 1 107 ? 21.769 -36.672 54.950 1.00 43.38 107 ASN A CA 1
ATOM 838 C C . ASN A 1 107 ? 21.333 -35.537 55.891 1.00 43.38 107 ASN A C 1
ATOM 840 O O . ASN A 1 107 ? 21.945 -34.469 55.889 1.00 43.38 107 ASN A O 1
ATOM 844 N N . PHE A 1 108 ? 20.309 -35.770 56.716 1.00 40.62 108 PHE A N 1
ATOM 845 C CA . PHE A 1 108 ? 20.006 -34.916 57.866 1.00 40.62 108 PHE A CA 1
ATOM 846 C C . PHE A 1 108 ? 19.960 -35.736 59.151 1.00 40.62 108 PHE A C 1
ATOM 848 O O . PHE A 1 108 ? 19.020 -36.468 59.449 1.00 40.62 108 PHE A O 1
ATOM 855 N N . ASN A 1 109 ? 21.034 -35.576 59.913 1.00 40.16 109 ASN A N 1
ATOM 856 C CA . ASN A 1 109 ? 21.170 -36.010 61.286 1.00 40.16 109 ASN A CA 1
ATOM 857 C C . ASN A 1 109 ? 20.380 -35.052 62.195 1.00 40.16 109 ASN A C 1
ATOM 859 O O . ASN A 1 109 ? 20.600 -33.843 62.128 1.00 40.16 109 ASN A O 1
ATOM 863 N N . LEU A 1 110 ? 19.494 -35.580 63.042 1.00 43.19 110 LEU A N 1
ATOM 864 C CA . LEU A 1 110 ? 19.584 -35.501 64.509 1.00 43.19 110 LEU A CA 1
ATOM 865 C C . LEU A 1 110 ? 18.246 -35.903 65.152 1.00 43.19 110 LEU A C 1
ATOM 867 O O . LEU A 1 110 ? 17.226 -35.232 65.031 1.00 43.19 110 LEU A O 1
ATOM 871 N N . ASN A 1 111 ? 18.319 -37.020 65.868 1.00 43.69 111 ASN A N 1
ATOM 872 C CA . ASN A 1 111 ? 17.327 -37.557 66.790 1.00 43.69 111 ASN A CA 1
ATOM 873 C C . ASN A 1 111 ? 17.291 -36.698 68.067 1.00 43.69 111 ASN A C 1
ATOM 875 O O . ASN A 1 111 ? 18.334 -36.572 68.711 1.00 43.69 111 ASN A O 1
ATOM 879 N N . ILE A 1 112 ? 16.124 -36.196 68.484 1.00 48.56 112 ILE A N 1
ATOM 880 C CA . ILE A 1 112 ? 15.838 -35.881 69.895 1.00 48.56 112 ILE A CA 1
ATOM 881 C C . ILE A 1 112 ? 14.404 -36.339 70.213 1.00 48.56 112 ILE A C 1
ATOM 883 O O . ILE A 1 112 ? 13.449 -35.935 69.554 1.00 48.56 112 ILE A O 1
ATOM 887 N N . ASP A 1 113 ? 14.322 -37.223 71.206 1.00 49.56 113 ASP A N 1
ATOM 888 C CA . ASP A 1 113 ? 13.144 -37.899 71.776 1.00 49.56 113 ASP A CA 1
ATOM 889 C C . ASP A 1 113 ? 12.512 -37.053 72.931 1.00 49.56 113 ASP A C 1
ATOM 891 O O . ASP A 1 113 ? 12.967 -35.928 73.152 1.00 49.56 113 ASP A O 1
ATOM 895 N N . PRO A 1 114 ? 11.456 -37.474 73.665 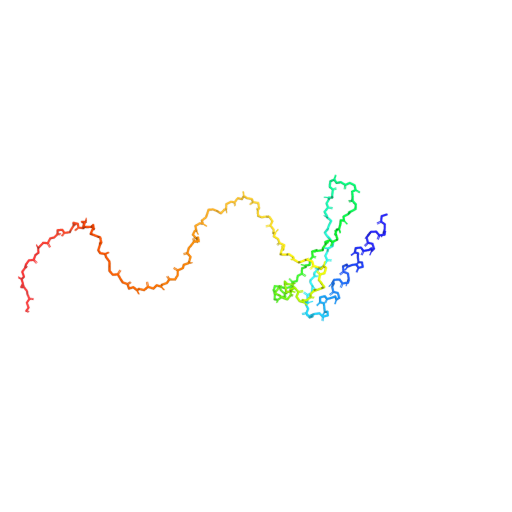1.00 56.41 114 PRO A N 1
ATOM 896 C CA . PRO A 1 114 ? 10.156 -36.814 73.678 1.00 56.41 114 PRO A CA 1
ATOM 897 C C . PRO A 1 114 ? 9.788 -36.258 75.078 1.00 56.41 114 PRO A C 1
ATOM 899 O O . PRO A 1 114 ? 10.506 -36.439 76.059 1.00 56.41 114 PRO A O 1
ATOM 902 N N . ASN A 1 115 ? 8.595 -35.666 75.187 1.00 46.03 115 ASN A N 1
ATOM 903 C CA . ASN A 1 115 ? 7.926 -35.101 76.378 1.00 46.03 115 ASN A CA 1
ATOM 904 C C . ASN A 1 115 ? 8.116 -33.599 76.605 1.00 46.03 115 ASN A C 1
ATOM 906 O O . ASN A 1 115 ? 9.107 -33.176 77.191 1.00 46.03 115 ASN A O 1
ATOM 910 N N . HIS A 1 116 ? 7.070 -32.836 76.276 1.00 39.19 116 HIS A N 1
ATOM 911 C CA . HIS A 1 116 ? 6.501 -31.758 77.097 1.00 39.19 116 HIS A CA 1
ATOM 912 C C . HIS A 1 116 ? 5.043 -31.528 76.648 1.00 39.19 116 HIS A C 1
ATOM 914 O O . HIS A 1 116 ? 4.827 -31.219 75.477 1.00 39.19 116 HIS A O 1
ATOM 920 N N . GLY A 1 117 ? 4.082 -31.644 77.579 1.00 39.19 117 GLY A N 1
ATOM 921 C CA . GLY A 1 117 ? 2.702 -31.143 77.449 1.00 39.19 117 GLY A CA 1
ATOM 922 C C . GLY A 1 117 ? 1.612 -32.198 77.467 1.00 39.19 117 GLY A C 1
ATOM 923 O O . GLY A 1 117 ? 1.069 -32.457 76.375 1.00 39.19 117 GLY A O 1
#